Protein AF-A0A9P9D778-F1 (afdb_monomer)

Mean predicted aligned error: 12.85 Å

Nearest PDB structures (foldseek):
  6g6q-assembly4_G  TM=5.870E-01  e=9.190E-01  synthetic construct
  1wo9-assembly1_A  TM=5.222E-01  e=4.653E+00  unclassified
  5ixi-assembly1_A  TM=6.136E-01  e=8.158E+00  Homo sapiens
  4uhv-assembly2_A  TM=3.260E-01  e=3.406E+00  Pseudomonas aeruginosa PAO1
  6h3n-assembly1_B  TM=3.014E-01  e=3.406E+00  Pseudomonas aeruginosa PAO1

Solvent-accessible surface area (backbone atoms only — not comparable to full-atom values): 5806 Å² total; per-residue (Å²): 136,85,84,84,82,84,82,80,86,72,87,66,83,83,82,64,101,59,99,69,85,66,72,83,73,75,72,65,70,45,59,49,67,41,93,88,42,40,27,37,25,44,54,89,36,84,70,43,81,40,57,80,80,63,28,55,76,44,74,50,75,56,75,53,31,40,39,32,35,21,83,83,74,50,73,49,78,46,74,63,79,73,74,88,73,77,118

Secondary structure (DSSP, 8-state):
----------------SS-----------SEEE-TTS-EEEETTEEEEE--GGGSEEEEEEETTEEEEEETTS-EEEEE---GGG--

Structure (mmCIF, N/CA/C/O backbone):
data_AF-A0A9P9D778-F1
#
_entry.id   AF-A0A9P9D778-F1
#
loop_
_atom_site.group_PDB
_atom_site.id
_atom_site.type_symbol
_atom_site.label_atom_id
_atom_site.label_alt_id
_atom_site.label_comp_id
_atom_site.label_asym_id
_atom_site.label_entity_id
_atom_site.label_seq_id
_atom_site.pdbx_PDB_ins_code
_atom_site.Cartn_x
_atom_site.Cartn_y
_atom_site.Cartn_z
_atom_site.occupancy
_atom_site.B_iso_or_equiv
_atom_site.auth_seq_id
_atom_site.auth_comp_id
_atom_site.auth_asym_id
_atom_site.auth_atom_id
_atom_site.pdbx_PDB_model_num
ATOM 1 N N . LEU A 1 1 ? 7.408 -15.163 -21.500 1.00 34.25 1 LEU A N 1
ATOM 2 C CA . LEU A 1 1 ? 7.509 -15.259 -20.026 1.00 34.25 1 LEU A CA 1
ATOM 3 C C . LEU A 1 1 ? 6.087 -15.332 -19.481 1.00 34.25 1 LEU A C 1
ATOM 5 O O . LEU A 1 1 ? 5.422 -14.309 -19.422 1.00 34.25 1 LEU A O 1
ATOM 9 N N . LEU A 1 2 ? 5.585 -16.546 -19.239 1.00 38.34 2 LEU A N 1
ATOM 10 C CA . LEU A 1 2 ? 4.268 -16.783 -18.640 1.00 38.34 2 LEU A CA 1
ATOM 11 C C . LEU A 1 2 ? 4.428 -16.704 -17.118 1.00 38.34 2 LEU A C 1
ATOM 13 O O . LEU A 1 2 ? 5.178 -17.494 -16.551 1.00 38.34 2 LEU A O 1
ATOM 17 N N . THR A 1 3 ? 3.784 -15.735 -16.471 1.00 44.81 3 THR A N 1
ATOM 18 C CA . THR A 1 3 ? 3.715 -15.690 -15.005 1.00 44.81 3 THR A CA 1
ATOM 19 C C . THR A 1 3 ? 2.617 -16.641 -14.557 1.00 44.81 3 THR A C 1
ATOM 21 O O . THR A 1 3 ? 1.442 -16.395 -14.819 1.00 44.81 3 THR A O 1
ATOM 24 N N . ASP A 1 4 ? 3.013 -17.718 -13.888 1.00 51.41 4 ASP A N 1
ATOM 25 C CA . ASP A 1 4 ? 2.099 -18.674 -13.276 1.00 51.41 4 ASP A CA 1
ATOM 26 C C . ASP A 1 4 ? 1.499 -18.037 -12.009 1.00 51.41 4 ASP A C 1
ATOM 28 O O . ASP A 1 4 ? 2.212 -17.707 -11.058 1.00 51.41 4 ASP A O 1
ATOM 32 N N . ALA A 1 5 ? 0.192 -17.768 -12.015 1.00 57.47 5 ALA A N 1
ATOM 33 C CA . ALA A 1 5 ? -0.508 -17.163 -10.885 1.00 57.47 5 ALA A CA 1
ATOM 34 C C . ALA A 1 5 ? -1.147 -18.261 -10.023 1.00 57.47 5 ALA A C 1
ATOM 36 O O . ALA A 1 5 ? -2.213 -18.780 -10.346 1.00 57.47 5 ALA A O 1
ATOM 37 N N . GLY A 1 6 ? -0.508 -18.607 -8.904 1.00 50.19 6 GLY A N 1
ATOM 38 C CA . GLY A 1 6 ? -1.082 -19.508 -7.903 1.00 50.19 6 GLY A CA 1
ATOM 39 C C . GLY A 1 6 ? -2.138 -18.806 -7.042 1.00 50.19 6 GLY A C 1
ATOM 40 O O . GLY A 1 6 ? -1.870 -17.769 -6.435 1.00 50.19 6 GLY A O 1
ATOM 41 N N . ALA A 1 7 ? -3.339 -19.379 -6.955 1.00 51.62 7 ALA A N 1
ATOM 42 C CA . ALA A 1 7 ? -4.398 -18.914 -6.064 1.00 51.62 7 ALA A CA 1
ATOM 43 C C . ALA A 1 7 ? -4.3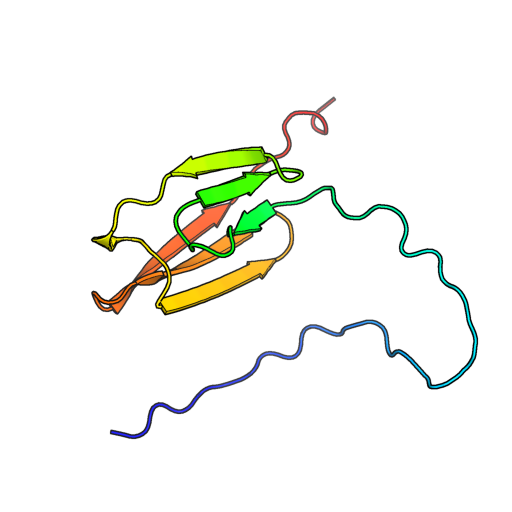57 -19.684 -4.734 1.00 51.62 7 ALA A C 1
ATOM 45 O O . ALA A 1 7 ? -4.466 -20.907 -4.715 1.00 51.62 7 ALA A O 1
ATOM 46 N N . ILE A 1 8 ? -4.248 -18.976 -3.605 1.00 56.31 8 ILE A N 1
ATOM 47 C CA . ILE A 1 8 ? -4.467 -19.576 -2.282 1.00 56.31 8 ILE A CA 1
ATOM 48 C C . ILE A 1 8 ? -5.938 -19.406 -1.894 1.00 56.31 8 ILE A C 1
ATOM 50 O O . ILE A 1 8 ? -6.413 -18.283 -1.698 1.00 56.31 8 ILE A O 1
ATOM 54 N N . SER A 1 9 ? -6.666 -20.521 -1.811 1.00 40.66 9 SER A N 1
ATOM 55 C CA . SER A 1 9 ? -8.069 -20.532 -1.394 1.00 40.66 9 SER A CA 1
ATOM 56 C C . SER A 1 9 ? -8.156 -20.273 0.108 1.00 40.66 9 SER A C 1
ATOM 58 O O . SER A 1 9 ? -7.925 -21.155 0.934 1.00 40.66 9 SER A O 1
ATOM 60 N N . THR A 1 10 ? -8.460 -19.034 0.482 1.00 46.88 10 THR A N 1
ATOM 61 C CA . THR A 1 10 ? -8.960 -18.742 1.824 1.00 46.88 10 THR A CA 1
ATOM 62 C C . THR A 1 10 ? -10.427 -19.128 1.820 1.00 46.88 10 THR A C 1
ATOM 64 O O . THR A 1 10 ? -11.186 -18.560 1.039 1.00 46.88 10 THR A O 1
ATOM 67 N N . LYS A 1 11 ? -10.814 -20.116 2.633 1.00 44.94 11 LYS A N 1
ATOM 68 C CA . LYS A 1 11 ? -12.196 -20.598 2.727 1.00 44.94 11 LYS A CA 1
ATOM 69 C C . LYS A 1 11 ? -13.143 -19.414 2.964 1.00 44.94 11 LYS A C 1
ATOM 71 O O . LYS A 1 11 ? -13.241 -18.921 4.083 1.00 44.94 11 LYS A O 1
ATOM 76 N N . SER A 1 12 ? -13.817 -18.957 1.915 1.00 56.66 12 SER A N 1
ATOM 77 C CA . SER A 1 12 ? -14.993 -18.104 2.055 1.00 56.66 12 SER A CA 1
ATOM 78 C C . SER A 1 12 ? -16.139 -18.978 2.565 1.00 56.66 12 SER A C 1
ATOM 80 O O . SER A 1 12 ? -16.227 -20.142 2.158 1.00 56.66 12 SER A O 1
ATOM 82 N N . PRO A 1 13 ? -17.017 -18.472 3.446 1.00 47.94 13 PRO A N 1
ATOM 83 C CA . PRO A 1 13 ? -18.223 -19.202 3.797 1.00 47.94 13 PRO A CA 1
ATOM 84 C C . PRO A 1 13 ? -19.021 -19.429 2.509 1.00 47.94 13 PRO A C 1
ATOM 86 O O . PRO A 1 13 ? -19.247 -18.506 1.726 1.00 47.94 13 PRO A O 1
ATOM 89 N N . VAL A 1 14 ? -19.359 -20.689 2.255 1.00 42.84 14 VAL A N 1
ATOM 90 C CA . VAL A 1 14 ? -20.070 -21.130 1.056 1.00 42.84 14 VAL A CA 1
ATOM 91 C C . VAL A 1 14 ? -21.424 -20.423 1.006 1.00 42.84 14 VAL A C 1
ATOM 93 O O . VAL A 1 14 ? -22.288 -20.683 1.840 1.00 42.84 14 VAL A O 1
ATOM 96 N N . LEU A 1 15 ? -21.626 -19.543 0.024 1.00 45.94 15 LEU A N 1
ATOM 97 C CA . LEU A 1 15 ? -22.958 -19.047 -0.310 1.00 45.94 15 LEU A CA 1
ATOM 98 C C . LEU A 1 15 ? -23.651 -20.122 -1.151 1.00 45.94 15 LEU A C 1
ATOM 100 O O . LEU A 1 15 ? -23.398 -20.258 -2.346 1.00 45.94 15 LEU A O 1
ATOM 104 N N . SER A 1 16 ? -24.488 -20.927 -0.498 1.00 45.31 16 SER A N 1
ATOM 105 C CA . SER A 1 16 ? -25.450 -21.791 -1.186 1.00 45.31 16 SER A CA 1
ATOM 106 C C . SER A 1 16 ? -26.529 -20.923 -1.852 1.00 45.31 16 SER A C 1
ATOM 108 O O . SER A 1 16 ? -26.877 -19.880 -1.292 1.00 45.31 16 SER A O 1
ATOM 110 N N . PRO A 1 17 ? -27.097 -21.326 -3.006 1.00 51.72 17 PRO A N 1
ATOM 111 C CA . PRO A 1 17 ? -28.211 -20.623 -3.634 1.00 51.72 17 PRO A CA 1
ATOM 112 C C . PRO A 1 17 ? -29.492 -20.955 -2.860 1.00 51.72 17 PRO A C 1
ATOM 114 O O . PRO A 1 17 ? -30.299 -21.788 -3.255 1.00 51.72 17 PRO A O 1
ATOM 117 N N . GLY A 1 18 ? -29.631 -20.362 -1.682 1.00 39.06 18 GLY A N 1
ATOM 118 C CA . GLY A 1 18 ? -30.744 -20.581 -0.777 1.00 39.06 18 GLY A CA 1
ATOM 119 C C . GLY A 1 18 ? -30.921 -19.338 0.070 1.00 39.06 18 GLY A C 1
ATOM 120 O O . GLY A 1 18 ? -29.962 -18.832 0.641 1.00 39.06 18 GLY A O 1
ATOM 121 N N . ASN A 1 19 ? -32.148 -18.837 0.078 1.00 47.91 19 ASN A N 1
ATOM 122 C CA . ASN A 1 19 ? -32.601 -17.531 0.541 1.00 47.91 19 ASN A CA 1
ATOM 123 C C . ASN A 1 19 ? -32.390 -17.287 2.056 1.00 47.91 19 ASN A C 1
ATOM 125 O O . ASN A 1 19 ? -33.349 -17.112 2.802 1.00 47.91 19 ASN A O 1
ATOM 129 N N . ILE A 1 20 ? -31.143 -17.290 2.534 1.00 38.31 20 ILE A N 1
ATOM 130 C CA . ILE A 1 20 ? -30.791 -16.946 3.911 1.00 38.31 20 ILE A CA 1
ATOM 131 C C . ILE A 1 20 ? -30.156 -15.564 3.884 1.00 38.31 20 ILE A C 1
ATOM 133 O O . ILE A 1 20 ? -28.976 -15.386 3.585 1.00 38.31 20 ILE A O 1
ATOM 137 N N . THR A 1 21 ? -30.978 -14.576 4.222 1.00 44.59 21 THR A N 1
ATOM 138 C CA . THR A 1 21 ? -30.551 -13.283 4.745 1.00 44.59 21 THR A CA 1
ATOM 139 C C . THR A 1 21 ? -29.683 -13.512 5.982 1.00 44.59 21 THR A C 1
ATOM 141 O O . THR A 1 21 ? -30.169 -13.462 7.109 1.00 44.59 21 THR A O 1
ATOM 144 N N . ILE A 1 22 ? -28.387 -13.759 5.793 1.00 44.22 22 ILE A N 1
ATOM 145 C CA . ILE A 1 22 ? -27.415 -13.295 6.774 1.00 44.22 22 ILE A CA 1
ATOM 146 C C . ILE A 1 22 ? -27.365 -11.781 6.578 1.00 44.22 22 ILE A C 1
ATOM 148 O O . ILE A 1 22 ? -26.966 -11.336 5.497 1.00 44.22 22 ILE A O 1
ATOM 152 N N . PRO A 1 23 ? -27.823 -10.960 7.540 1.00 38.66 23 PRO A N 1
ATOM 153 C CA . PRO A 1 23 ? -27.492 -9.549 7.484 1.00 38.66 23 PRO A CA 1
ATOM 154 C C . PRO A 1 23 ? -25.977 -9.504 7.320 1.00 38.66 23 PRO A C 1
ATOM 156 O O . PRO A 1 23 ? -25.256 -10.113 8.109 1.00 38.66 23 PRO A O 1
ATOM 159 N N . PHE A 1 24 ? -25.489 -8.875 6.253 1.00 44.69 24 PHE A N 1
ATOM 160 C CA . PHE A 1 24 ? -24.085 -8.515 6.165 1.00 44.69 24 PHE A CA 1
ATOM 161 C C . PHE A 1 24 ? -23.857 -7.581 7.351 1.00 44.69 24 PHE A C 1
ATOM 163 O O . PHE A 1 24 ? -24.156 -6.391 7.283 1.00 44.69 24 PHE A O 1
ATOM 170 N N . THR A 1 25 ? -23.487 -8.148 8.497 1.00 38.56 25 THR A N 1
ATOM 171 C CA . THR A 1 25 ? -23.326 -7.431 9.751 1.00 38.56 25 THR A CA 1
ATOM 172 C C . THR A 1 25 ? -22.143 -6.502 9.559 1.00 38.56 25 THR A C 1
ATOM 174 O O . THR A 1 25 ? -21.009 -6.919 9.749 1.00 38.56 25 THR A O 1
ATOM 177 N N . ASN A 1 26 ? -22.401 -5.279 9.095 1.00 45.16 26 ASN A N 1
ATOM 178 C CA . ASN A 1 26 ? -21.587 -4.079 9.275 1.00 45.16 26 ASN A CA 1
ATOM 179 C C . ASN A 1 26 ? -20.052 -4.261 9.289 1.00 45.16 26 ASN A C 1
ATOM 181 O O . ASN A 1 26 ? -19.359 -3.599 10.054 1.00 45.16 26 ASN A O 1
ATOM 185 N N . ALA A 1 27 ? -19.470 -5.073 8.404 1.00 45.28 27 ALA A N 1
ATOM 186 C CA . ALA A 1 27 ? -18.015 -5.245 8.331 1.00 45.28 27 ALA A CA 1
ATOM 187 C C . ALA A 1 27 ? -17.346 -4.187 7.433 1.00 45.28 27 ALA A C 1
ATOM 189 O O . ALA A 1 27 ? -16.366 -4.444 6.744 1.00 45.28 27 ALA A O 1
ATOM 190 N N . LEU A 1 28 ? -17.854 -2.952 7.473 1.00 51.25 28 LEU A N 1
ATOM 191 C CA . LEU A 1 28 ? -17.120 -1.764 7.024 1.00 51.25 28 LEU A CA 1
ATOM 192 C C . LEU A 1 28 ? -16.055 -1.338 8.051 1.00 51.25 28 LEU A C 1
ATOM 194 O O . LEU A 1 28 ? -15.500 -0.247 7.940 1.00 51.25 28 LEU A O 1
ATOM 198 N N . SER A 1 29 ? -15.782 -2.194 9.040 1.00 63.84 29 SER A N 1
ATOM 199 C CA . SER A 1 29 ? -14.708 -2.060 10.011 1.00 63.84 29 SER A CA 1
ATOM 200 C C . SER A 1 29 ? -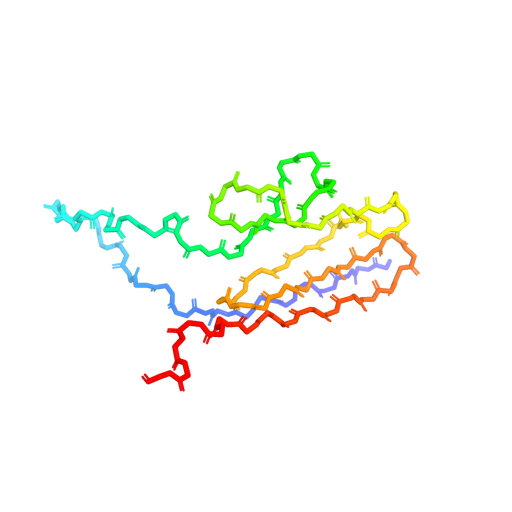13.492 -2.862 9.556 1.00 63.84 29 SER A C 1
ATOM 202 O O . SER A 1 29 ? -13.436 -4.074 9.740 1.00 63.84 29 SER A O 1
ATOM 204 N N . GLY A 1 30 ? -12.542 -2.212 8.885 1.00 78.69 30 GLY A N 1
ATOM 205 C CA . GLY A 1 30 ? -11.332 -2.897 8.440 1.00 78.69 30 GLY A CA 1
ATOM 206 C C . GLY A 1 30 ? -10.399 -2.045 7.593 1.00 78.69 30 GLY A C 1
ATOM 207 O O . GLY A 1 30 ? -10.721 -0.911 7.218 1.00 78.69 30 GLY A O 1
ATOM 208 N N . VAL A 1 31 ? -9.233 -2.624 7.303 1.00 89.69 31 VAL A N 1
ATOM 209 C CA . VAL A 1 31 ? -8.259 -2.070 6.363 1.00 89.69 31 VAL A CA 1
ATOM 210 C C . VAL A 1 31 ? -8.744 -2.291 4.929 1.00 89.69 31 VAL A C 1
ATOM 212 O O . VAL A 1 31 ? -9.335 -3.320 4.615 1.00 89.69 31 VAL A O 1
ATOM 215 N N . GLY A 1 32 ? -8.476 -1.340 4.041 1.00 92.94 32 GLY A N 1
ATOM 216 C CA . GLY A 1 32 ? -8.760 -1.451 2.613 1.00 92.94 32 GLY A CA 1
ATOM 217 C C . GLY A 1 32 ? -7.785 -0.647 1.763 1.00 92.94 32 GLY A C 1
ATOM 218 O O . GLY A 1 32 ? -6.870 -0.008 2.278 1.00 92.94 32 GLY A O 1
ATOM 219 N N . ILE A 1 33 ? -7.997 -0.663 0.451 1.00 94.69 33 ILE A N 1
ATOM 220 C CA . ILE A 1 33 ? -7.293 0.189 -0.514 1.00 94.69 33 ILE A CA 1
ATOM 221 C C . ILE A 1 33 ? -8.365 0.971 -1.275 1.00 94.69 33 ILE A C 1
ATOM 223 O O . ILE A 1 33 ? -9.405 0.406 -1.614 1.00 94.69 33 ILE A O 1
ATOM 227 N N . SER A 1 34 ? -8.152 2.267 -1.496 1.00 94.88 34 SER A N 1
ATOM 228 C CA . SER A 1 34 ? -9.072 3.093 -2.282 1.00 94.88 34 SER A CA 1
ATOM 229 C C . SER A 1 34 ? -9.123 2.653 -3.747 1.00 94.88 34 SER A C 1
ATOM 231 O O . SER A 1 34 ? -8.174 2.074 -4.273 1.00 94.88 34 SER A O 1
ATOM 233 N N . GLU A 1 35 ? -10.221 2.970 -4.430 1.00 93.06 35 GLU A N 1
ATOM 234 C CA . GLU A 1 35 ? -10.416 2.636 -5.848 1.00 93.06 35 GLU A CA 1
ATOM 235 C C . GLU A 1 35 ? -9.354 3.277 -6.759 1.00 93.06 35 GLU A C 1
ATOM 237 O O . GLU A 1 35 ? -8.817 2.623 -7.651 1.00 93.06 35 GLU A O 1
ATOM 242 N N . ASP A 1 36 ? -8.957 4.520 -6.462 1.00 95.69 36 ASP A N 1
ATOM 243 C CA . ASP A 1 36 ? -7.854 5.220 -7.138 1.00 95.69 36 ASP A CA 1
ATOM 244 C C . ASP A 1 36 ? -6.459 4.664 -6.783 1.00 95.69 36 ASP A C 1
ATOM 246 O O . ASP A 1 36 ? -5.444 5.148 -7.290 1.00 95.69 36 ASP A O 1
ATOM 250 N N . LYS A 1 37 ? -6.395 3.656 -5.900 1.00 95.62 37 LYS A N 1
ATOM 251 C CA . LYS A 1 37 ? -5.181 2.997 -5.397 1.00 95.62 37 LYS A CA 1
ATOM 252 C C . LYS A 1 37 ? -4.195 3.926 -4.690 1.00 95.62 37 LYS A C 1
ATOM 254 O O . LYS A 1 37 ? -3.048 3.544 -4.459 1.00 95.62 37 LYS A O 1
ATOM 259 N N . CYS A 1 38 ? -4.607 5.145 -4.360 1.00 97.50 38 CYS A N 1
ATOM 260 C CA . CYS A 1 38 ? -3.736 6.146 -3.765 1.00 97.50 38 CYS A CA 1
ATOM 261 C C . CYS A 1 38 ? -3.752 6.124 -2.235 1.00 97.50 38 CYS A C 1
ATOM 263 O O . CYS A 1 38 ? -2.909 6.769 -1.619 1.00 97.50 38 CYS A O 1
ATOM 265 N N . TRP A 1 39 ? -4.678 5.391 -1.615 1.00 97.12 39 TRP A N 1
ATOM 266 C CA . TRP A 1 39 ? -4.833 5.354 -0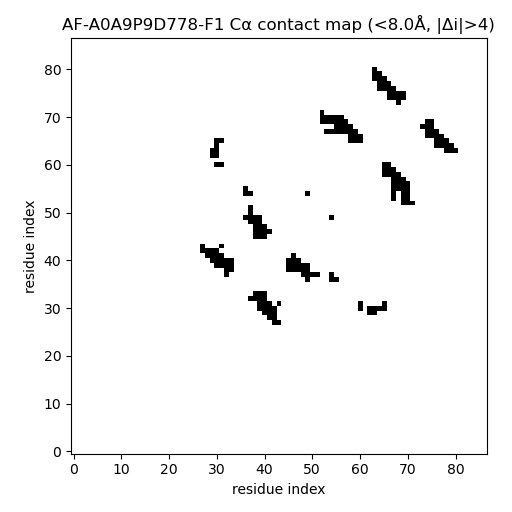.167 1.00 97.12 39 TRP A CA 1
ATOM 267 C C . TRP A 1 39 ? -4.966 3.933 0.366 1.00 97.12 39 TRP A C 1
ATOM 269 O O . TRP A 1 39 ? -5.745 3.131 -0.148 1.00 97.12 39 TRP A O 1
ATOM 279 N N . ILE A 1 40 ? -4.279 3.664 1.474 1.00 95.19 40 ILE A N 1
ATOM 280 C CA . ILE A 1 40 ? -4.738 2.664 2.436 1.00 95.19 40 ILE A CA 1
ATOM 281 C C . ILE A 1 40 ? -5.855 3.293 3.257 1.00 95.19 40 ILE A C 1
ATOM 283 O O . ILE A 1 40 ? -5.737 4.425 3.735 1.00 95.19 40 ILE A O 1
ATOM 287 N N . MET A 1 41 ? -6.937 2.548 3.406 1.00 93.88 41 MET A N 1
ATOM 288 C CA . MET A 1 41 ? -8.166 2.978 4.048 1.00 93.88 41 MET A CA 1
ATOM 289 C C . MET A 1 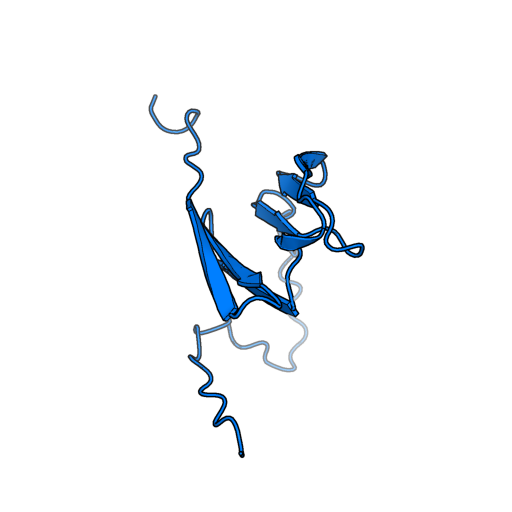41 ? -8.342 2.249 5.381 1.00 93.88 41 MET A C 1
ATOM 291 O O . MET A 1 41 ? -8.013 1.072 5.483 1.00 93.88 41 MET A O 1
ATOM 295 N N . TRP A 1 42 ? -8.912 2.927 6.374 1.00 90.00 42 TRP A N 1
ATOM 296 C CA . TRP A 1 42 ? -9.409 2.342 7.620 1.00 90.00 42 TRP A CA 1
ATOM 297 C C . TRP A 1 42 ? -10.837 2.817 7.840 1.00 90.00 42 TRP A C 1
ATOM 299 O O . TRP A 1 42 ? -11.076 4.022 7.888 1.00 90.00 42 TRP A O 1
ATOM 309 N N . GLN A 1 43 ? -11.799 1.899 7.939 1.00 86.56 43 GLN A N 1
ATOM 310 C CA . GLN A 1 43 ? -13.210 2.250 8.167 1.00 86.56 43 GLN A CA 1
ATOM 311 C C . GLN A 1 43 ? -13.739 3.316 7.182 1.00 86.56 43 GLN A C 1
ATOM 313 O O . GLN A 1 43 ? -14.367 4.299 7.573 1.00 86.56 43 GLN A O 1
ATOM 318 N N . LYS A 1 44 ? -13.426 3.160 5.885 1.00 84.00 44 LYS A N 1
ATOM 319 C CA . LYS A 1 44 ? -13.714 4.125 4.797 1.00 84.00 44 LYS A CA 1
ATOM 320 C C . LYS A 1 44 ? -13.030 5.497 4.902 1.00 84.00 44 LYS A C 1
ATOM 322 O O . LYS A 1 44 ? -13.287 6.362 4.067 1.00 84.00 44 LYS A O 1
ATOM 327 N N . LYS A 1 45 ? -12.137 5.713 5.865 1.00 89.75 45 LYS A N 1
ATOM 328 C CA . LYS A 1 45 ? -11.317 6.925 5.970 1.00 89.75 45 LYS A CA 1
ATOM 329 C C . LYS A 1 45 ? -9.930 6.680 5.395 1.00 89.75 45 LYS A C 1
ATOM 331 O O . LYS A 1 45 ? -9.407 5.572 5.453 1.00 89.75 45 LYS A O 1
ATOM 336 N N . ARG A 1 46 ? -9.337 7.734 4.842 1.00 94.56 46 ARG A N 1
ATOM 337 C CA . ARG A 1 46 ? -7.965 7.740 4.325 1.00 94.56 46 ARG A CA 1
ATOM 338 C C . ARG A 1 46 ? -6.987 7.652 5.496 1.00 94.56 46 ARG A C 1
ATOM 340 O O . ARG A 1 46 ? -6.992 8.543 6.339 1.00 94.56 46 ARG A O 1
ATOM 347 N N . LEU A 1 47 ? -6.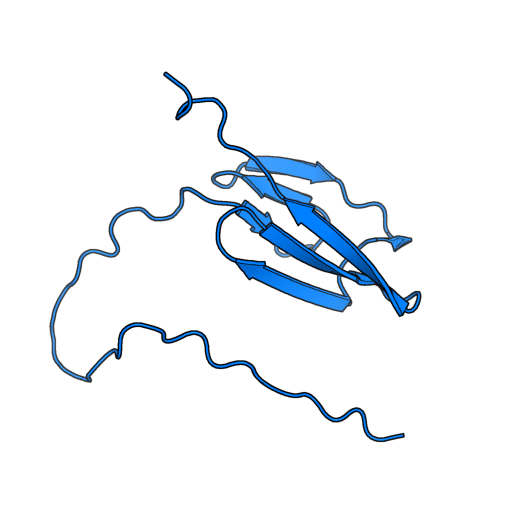189 6.587 5.550 1.00 93.12 47 LEU A N 1
ATOM 348 C CA . LEU A 1 47 ? -5.207 6.360 6.613 1.00 93.12 47 LEU A CA 1
ATOM 349 C C . LEU A 1 47 ? -3.789 6.707 6.152 1.00 93.12 47 LEU A C 1
ATOM 351 O O . LEU A 1 47 ? -3.099 7.475 6.812 1.00 93.12 47 LEU A O 1
ATOM 355 N N . LEU A 1 48 ? -3.358 6.152 5.016 1.00 94.62 48 LEU A N 1
ATOM 356 C CA . LEU A 1 48 ? -1.999 6.328 4.500 1.00 94.62 48 LEU A CA 1
ATOM 357 C C . LEU A 1 48 ? -2.033 6.610 3.002 1.00 94.62 48 LEU A C 1
ATOM 359 O O . LEU A 1 48 ? -2.587 5.823 2.237 1.00 94.62 48 LEU A O 1
ATOM 363 N N . TRP A 1 49 ? -1.420 7.716 2.589 1.00 97.19 49 TRP A N 1
ATOM 364 C CA . TRP A 1 49 ? -1.216 8.030 1.177 1.00 97.19 49 TRP A CA 1
ATOM 365 C C . TRP A 1 49 ? -0.102 7.165 0.587 1.00 97.19 49 TRP A C 1
ATOM 367 O O . TRP A 1 49 ? 0.950 6.991 1.202 1.00 97.19 49 TRP A O 1
ATOM 377 N N . LEU A 1 50 ? -0.312 6.679 -0.633 1.00 96.25 50 LEU A N 1
ATOM 378 C CA . LEU A 1 50 ? 0.665 5.937 -1.416 1.00 96.25 50 LEU A CA 1
ATOM 379 C C . LEU A 1 50 ? 1.242 6.836 -2.520 1.00 96.25 50 LEU A C 1
ATOM 381 O O . LEU A 1 50 ? 0.561 7.125 -3.518 1.00 96.25 50 LEU A O 1
ATOM 385 N N . PRO A 1 51 ? 2.517 7.256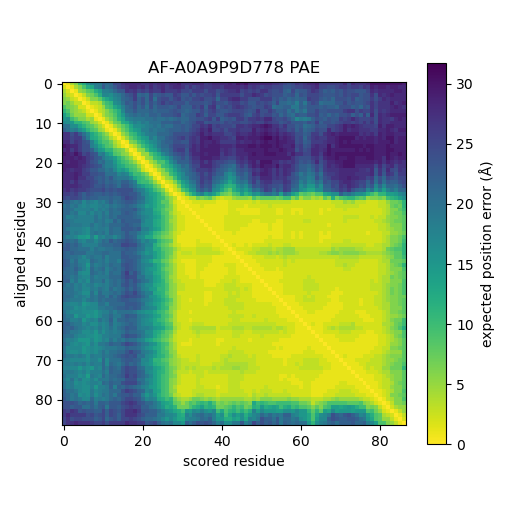 -2.395 1.00 96.06 51 PRO A N 1
ATOM 386 C CA . PRO A 1 51 ? 3.247 7.857 -3.502 1.00 96.06 51 PRO A CA 1
ATOM 387 C C . PRO A 1 51 ? 3.210 6.959 -4.744 1.00 96.06 51 PRO A C 1
ATOM 389 O O . PRO A 1 51 ? 3.184 5.733 -4.632 1.00 96.06 51 PRO A O 1
ATOM 392 N N . ALA A 1 52 ? 3.248 7.565 -5.935 1.00 95.94 52 ALA A N 1
ATOM 393 C CA . ALA A 1 52 ? 3.091 6.856 -7.210 1.00 95.94 52 ALA A CA 1
ATOM 394 C C . ALA A 1 52 ? 3.952 5.576 -7.370 1.00 95.94 52 ALA A C 1
ATOM 396 O O . ALA A 1 52 ? 3.395 4.573 -7.815 1.00 95.94 52 ALA A O 1
ATOM 397 N N . PRO A 1 53 ? 5.241 5.534 -6.958 1.00 95.50 53 PRO A N 1
ATOM 398 C CA . PRO A 1 53 ? 6.076 4.330 -7.076 1.00 95.50 53 PRO A CA 1
ATOM 399 C C . PRO A 1 53 ? 5.613 3.134 -6.230 1.00 95.50 53 PRO A C 1
ATOM 401 O O . PRO A 1 53 ? 6.052 2.011 -6.472 1.00 95.50 53 PRO A O 1
ATOM 404 N N . PHE A 1 54 ? 4.765 3.376 -5.227 1.00 95.44 54 PHE A N 1
ATOM 405 C CA . PHE A 1 54 ? 4.282 2.380 -4.268 1.00 95.44 54 PHE A CA 1
ATOM 406 C C . PHE A 1 54 ? 2.809 2.016 -4.477 1.00 95.44 54 PHE A C 1
ATOM 408 O O . PHE A 1 54 ? 2.233 1.282 -3.675 1.00 95.44 54 PHE A O 1
ATOM 415 N N . ARG A 1 55 ? 2.168 2.542 -5.528 1.00 94.94 55 ARG A N 1
ATOM 416 C CA . ARG A 1 55 ? 0.778 2.199 -5.839 1.00 94.94 55 ARG A CA 1
ATOM 417 C C . ARG A 1 55 ? 0.692 0.755 -6.358 1.00 94.94 55 ARG A C 1
ATOM 419 O O . ARG A 1 55 ? 1.541 0.344 -7.153 1.00 94.94 55 ARG A O 1
ATOM 426 N N . PRO A 1 56 ? -0.330 -0.016 -5.945 1.00 96.56 56 PRO A N 1
ATOM 427 C CA . PRO A 1 56 ? -0.444 -1.431 -6.277 1.00 96.56 56 PRO A CA 1
ATOM 428 C C . PRO A 1 56 ? -0.710 -1.686 -7.764 1.00 96.56 56 PRO A C 1
ATOM 430 O O . PRO A 1 56 ? -1.712 -1.235 -8.330 1.00 96.56 56 PRO A O 1
ATOM 433 N N . THR A 1 57 ? 0.127 -2.523 -8.374 1.00 96.88 57 THR A N 1
ATOM 434 C CA . THR A 1 57 ? -0.241 -3.276 -9.583 1.00 96.88 57 THR A CA 1
ATOM 435 C C . THR A 1 57 ? -1.058 -4.511 -9.208 1.00 96.88 57 THR A C 1
ATOM 437 O O . THR A 1 57 ? -2.024 -4.837 -9.893 1.00 96.88 57 THR A O 1
ATOM 440 N N . CYS A 1 58 ? -0.742 -5.123 -8.064 1.00 95.75 58 CYS A N 1
ATOM 441 C CA . CYS A 1 58 ? -1.535 -6.145 -7.391 1.00 95.75 58 CYS A CA 1
ATOM 442 C C . CYS A 1 58 ? -1.565 -5.891 -5.876 1.00 95.75 58 CYS A C 1
ATOM 444 O O . CYS A 1 58 ? -0.670 -5.251 -5.316 1.00 95.75 58 CYS A O 1
ATOM 446 N N . SER A 1 59 ? -2.606 -6.373 -5.200 1.00 95.44 59 SER A N 1
ATOM 447 C CA . SER A 1 59 ? -2.721 -6.244 -3.750 1.00 95.44 59 SER A CA 1
ATOM 448 C C . SER A 1 59 ? -3.579 -7.341 -3.133 1.00 95.44 59 SER A C 1
ATOM 450 O O . SER A 1 59 ? -4.409 -7.962 -3.797 1.00 95.44 59 SER A O 1
ATOM 452 N N . LYS A 1 60 ? -3.377 -7.570 -1.834 1.00 94.75 60 LYS A N 1
ATOM 453 C CA . LYS A 1 60 ? -4.239 -8.420 -1.012 1.00 94.75 60 LYS A CA 1
ATOM 454 C C . LYS A 1 60 ? -4.388 -7.811 0.373 1.00 94.75 60 LYS A C 1
ATOM 456 O O . LYS A 1 60 ? -3.405 -7.382 0.974 1.00 94.75 60 LYS A O 1
ATOM 461 N N . VAL A 1 61 ? -5.617 -7.810 0.876 1.00 91.94 61 VAL A N 1
ATOM 462 C CA . VAL A 1 61 ? -5.932 -7.445 2.257 1.00 91.94 61 VAL A CA 1
ATOM 463 C C . VAL A 1 61 ? -6.421 -8.693 2.979 1.00 91.94 61 VAL A C 1
ATOM 465 O O . VAL A 1 61 ? -7.226 -9.450 2.441 1.00 91.94 61 VAL A O 1
ATOM 468 N N . SER A 1 62 ? -5.903 -8.930 4.181 1.00 87.69 62 SER A N 1
ATOM 469 C CA . SER A 1 62 ? -6.311 -10.037 5.044 1.00 87.69 62 SER A CA 1
ATOM 470 C C . SER A 1 62 ? -6.298 -9.569 6.494 1.00 87.69 62 SER A C 1
ATOM 472 O O . SER A 1 62 ? -5.231 -9.390 7.083 1.00 87.69 62 SER A O 1
ATOM 474 N N . GLY A 1 63 ? -7.481 -9.351 7.070 1.00 87.06 63 GLY A N 1
ATOM 475 C CA . GLY A 1 63 ? -7.620 -8.767 8.405 1.00 87.06 63 GLY A CA 1
ATOM 476 C C . GLY A 1 63 ? -6.969 -7.382 8.483 1.00 87.06 63 GLY A C 1
ATOM 477 O O . GLY A 1 63 ? -7.327 -6.481 7.729 1.00 87.06 63 GLY A O 1
ATOM 478 N N . LEU A 1 64 ? -5.982 -7.234 9.372 1.00 88.75 64 LEU A N 1
ATOM 479 C CA . LEU A 1 64 ? -5.207 -6.001 9.565 1.00 88.75 64 LEU A CA 1
ATOM 480 C C . LEU A 1 64 ? -3.928 -5.941 8.714 1.00 88.75 64 LEU A C 1
ATOM 482 O O . LEU A 1 64 ? -3.077 -5.080 8.935 1.00 88.75 64 LEU A O 1
ATOM 486 N N . SER A 1 65 ? -3.747 -6.866 7.772 1.00 91.62 65 SER A N 1
ATOM 487 C CA . SER A 1 65 ? -2.562 -6.922 6.919 1.00 91.62 65 SER A CA 1
ATOM 488 C C . SER A 1 65 ? -2.872 -6.524 5.480 1.00 91.62 65 SER A C 1
ATOM 490 O O . SER A 1 65 ? -3.870 -6.957 4.905 1.00 91.62 65 SER A O 1
ATOM 492 N N . VAL A 1 66 ? -1.970 -5.740 4.890 1.00 94.88 66 VAL A N 1
ATOM 493 C CA . VAL A 1 66 ? -1.998 -5.320 3.485 1.00 94.88 66 VAL A CA 1
ATOM 494 C C . VAL A 1 66 ? -0.696 -5.720 2.822 1.00 94.88 66 VAL A C 1
ATOM 496 O O . VAL A 1 66 ? 0.385 -5.437 3.337 1.00 94.88 66 VAL A O 1
ATOM 499 N N . ILE A 1 67 ? -0.810 -6.342 1.656 1.00 97.25 67 ILE A N 1
ATOM 500 C CA . ILE A 1 67 ? 0.314 -6.681 0.791 1.00 97.25 67 ILE A CA 1
ATOM 501 C C . ILE A 1 67 ? 0.124 -5.938 -0.529 1.00 97.25 67 ILE A C 1
ATOM 503 O O . ILE A 1 67 ? -0.954 -5.998 -1.123 1.00 97.25 67 ILE A O 1
ATOM 507 N N . ILE A 1 68 ? 1.165 -5.241 -0.979 1.00 97.81 68 ILE A N 1
ATOM 508 C CA . ILE A 1 68 ? 1.201 -4.466 -2.225 1.00 97.81 68 ILE A CA 1
ATOM 509 C C . ILE A 1 68 ? 2.348 -4.981 -3.084 1.00 97.81 68 ILE A C 1
ATOM 511 O O . ILE A 1 68 ? 3.496 -4.955 -2.646 1.00 97.81 68 ILE A O 1
ATOM 515 N N . GLY A 1 69 ? 2.054 -5.372 -4.322 1.00 97.50 69 GLY A N 1
ATOM 516 C CA . GLY A 1 69 ? 3.057 -5.484 -5.377 1.00 97.50 69 GLY A CA 1
ATOM 517 C C . GLY A 1 69 ? 3.156 -4.168 -6.145 1.00 97.50 69 GLY A C 1
ATOM 518 O O . GLY A 1 69 ? 2.144 -3.634 -6.601 1.00 97.50 69 GLY A O 1
ATOM 519 N N . CYS A 1 70 ? 4.369 -3.632 -6.268 1.00 96.44 70 CYS A N 1
ATOM 520 C CA . CYS A 1 70 ? 4.649 -2.393 -6.992 1.00 96.44 70 CYS A CA 1
ATOM 521 C C . CYS A 1 70 ? 5.120 -2.690 -8.424 1.00 96.44 70 CYS A C 1
ATOM 523 O O . CYS A 1 70 ? 5.68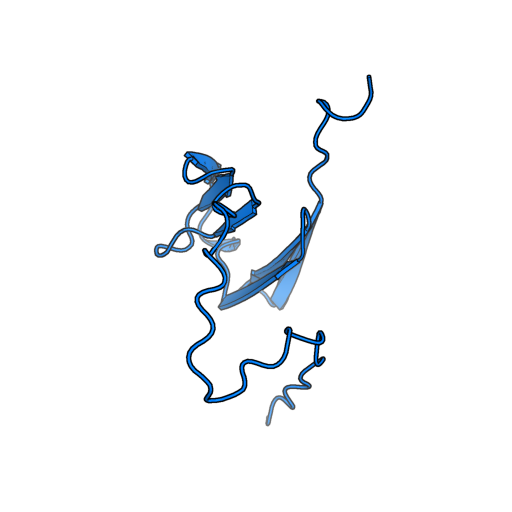3 -3.751 -8.698 1.00 96.44 70 CYS A O 1
ATOM 525 N N . SER A 1 71 ? 4.998 -1.715 -9.329 1.00 95.50 71 SER A N 1
ATOM 526 C CA . SER A 1 71 ? 5.518 -1.827 -10.705 1.00 95.50 71 SER A CA 1
ATOM 527 C C . SER A 1 71 ? 7.040 -2.010 -10.778 1.00 95.50 71 SER A C 1
ATOM 529 O O . SER A 1 71 ? 7.547 -2.543 -11.758 1.00 95.50 71 SER A O 1
ATOM 531 N N . SER A 1 72 ? 7.767 -1.621 -9.728 1.00 95.12 72 SER A N 1
ATOM 532 C CA . SER A 1 72 ? 9.212 -1.836 -9.589 1.00 95.12 72 SER A CA 1
ATOM 533 C C . SER A 1 72 ? 9.610 -3.286 -9.277 1.00 95.12 72 SER A C 1
ATOM 535 O O . SER A 1 72 ? 10.797 -3.570 -9.147 1.00 95.12 72 SER A O 1
ATOM 537 N N . GLY A 1 73 ? 8.645 -4.190 -9.080 1.00 94.44 73 GLY A N 1
ATOM 538 C CA . GLY A 1 73 ? 8.883 -5.559 -8.609 1.00 94.44 73 GLY A CA 1
ATOM 539 C C . GLY A 1 73 ? 9.051 -5.681 -7.089 1.00 94.44 73 GLY A C 1
ATOM 540 O O . GLY A 1 73 ? 9.179 -6.788 -6.574 1.00 94.44 73 GLY A O 1
ATOM 541 N N . ARG A 1 74 ? 9.024 -4.566 -6.345 1.00 95.44 74 ARG A N 1
ATOM 542 C CA . ARG A 1 74 ? 9.070 -4.576 -4.874 1.00 95.44 74 ARG A CA 1
ATOM 543 C C . ARG A 1 74 ? 7.718 -4.967 -4.279 1.00 95.44 74 ARG A C 1
ATOM 545 O O . ARG A 1 74 ? 6.671 -4.570 -4.794 1.00 95.44 74 ARG A O 1
ATOM 552 N N . VAL A 1 75 ? 7.759 -5.670 -3.149 1.00 96.62 75 VAL A N 1
ATOM 553 C CA . VAL A 1 75 ? 6.577 -6.017 -2.350 1.00 96.62 75 VAL A CA 1
ATOM 554 C C . VAL A 1 75 ? 6.629 -5.279 -1.017 1.00 96.62 75 VAL A C 1
ATOM 556 O O . VAL A 1 75 ? 7.649 -5.303 -0.333 1.00 96.62 75 VAL A O 1
ATOM 559 N N . ILE A 1 76 ? 5.528 -4.627 -0.650 1.00 96.44 76 ILE A N 1
ATOM 560 C CA . ILE A 1 76 ? 5.362 -3.941 0.634 1.00 96.44 76 ILE A CA 1
ATOM 561 C C . ILE A 1 76 ? 4.352 -4.727 1.461 1.00 96.44 76 ILE A C 1
ATOM 563 O O . ILE A 1 76 ? 3.262 -5.035 0.978 1.00 96.44 76 ILE A O 1
ATOM 567 N N . ILE A 1 77 ? 4.711 -5.031 2.706 1.00 96.31 77 ILE A N 1
ATOM 568 C CA . ILE A 1 77 ? 3.847 -5.714 3.670 1.00 96.31 77 ILE A CA 1
ATOM 569 C C . ILE A 1 77 ? 3.640 -4.774 4.853 1.00 96.31 77 ILE A C 1
ATOM 571 O O . ILE A 1 77 ? 4.600 -4.321 5.468 1.00 96.31 77 ILE A O 1
ATOM 575 N N . MET A 1 78 ? 2.381 -4.488 5.168 1.00 94.00 78 MET A N 1
ATOM 576 C CA . MET A 1 78 ? 1.982 -3.659 6.303 1.00 94.00 78 MET A CA 1
ATOM 577 C C . MET A 1 78 ? 1.048 -4.460 7.201 1.00 94.00 78 MET A C 1
ATOM 579 O O . MET A 1 78 ? 0.127 -5.114 6.712 1.00 94.00 78 MET A O 1
ATOM 583 N N . ARG A 1 79 ? 1.266 -4.399 8.516 1.00 91.31 79 ARG A N 1
ATOM 584 C CA . ARG A 1 79 ? 0.347 -4.933 9.522 1.00 91.31 79 ARG A CA 1
ATOM 585 C C . ARG A 1 79 ? -0.025 -3.810 10.474 1.00 91.31 79 ARG A C 1
ATOM 587 O O . ARG A 1 79 ? 0.849 -3.200 11.079 1.00 91.31 79 ARG A O 1
ATOM 594 N N . PHE A 1 80 ? -1.317 -3.563 10.589 1.00 85.88 80 PHE A N 1
ATOM 595 C CA . PHE A 1 80 ? -1.876 -2.633 11.553 1.00 85.88 80 PHE A CA 1
ATOM 596 C C . PHE A 1 80 ? -2.208 -3.388 12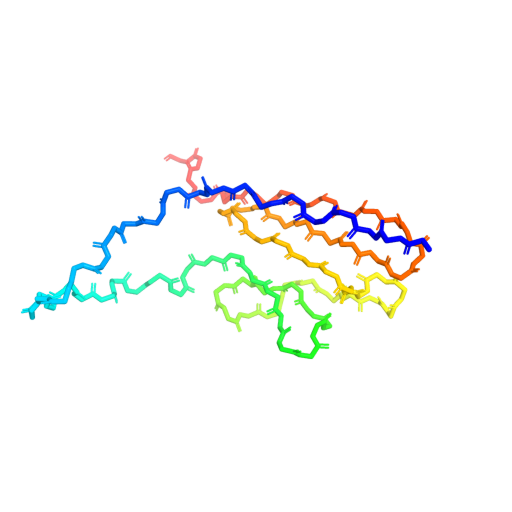.842 1.00 85.88 80 PHE A C 1
ATOM 598 O O . PHE A 1 80 ? -2.481 -4.591 12.821 1.00 85.88 80 PHE A O 1
ATOM 605 N N . VAL A 1 81 ? -2.153 -2.685 13.965 1.00 81.94 81 VAL A N 1
ATOM 606 C CA . VAL A 1 81 ? -2.610 -3.178 15.264 1.00 81.94 81 VAL A CA 1
ATOM 607 C C . VAL A 1 81 ? -3.748 -2.283 15.718 1.00 81.94 81 VAL A C 1
ATOM 609 O O . VAL A 1 81 ? -3.659 -1.062 15.588 1.00 81.94 81 VAL A O 1
ATOM 612 N N . ASP A 1 82 ? -4.828 -2.895 16.192 1.00 72.81 82 ASP A N 1
ATOM 613 C CA . ASP A 1 82 ? -5.904 -2.155 16.833 1.00 72.81 82 ASP A CA 1
ATOM 614 C C . ASP A 1 82 ? -5.556 -2.028 18.316 1.00 72.81 82 ASP A C 1
ATOM 616 O O . ASP A 1 82 ? -5.617 -3.002 19.065 1.00 72.81 82 ASP A O 1
ATOM 620 N N . LEU A 1 83 ? -5.079 -0.848 18.707 1.00 72.62 83 LEU A N 1
ATOM 621 C CA . LEU A 1 83 ? -4.611 -0.597 20.071 1.00 72.62 83 LEU A CA 1
ATOM 622 C C . LEU A 1 83 ? -5.766 -0.531 21.079 1.00 72.62 83 LEU A C 1
ATOM 624 O O . LEU A 1 83 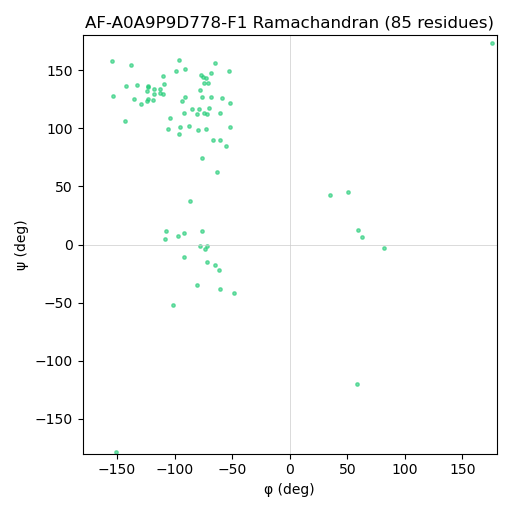? -5.518 -0.659 22.269 1.00 72.62 83 LEU A O 1
ATOM 628 N N . TRP A 1 84 ? -7.013 -0.399 20.616 1.00 63.53 84 TRP A N 1
ATOM 629 C CA . TRP A 1 84 ? -8.208 -0.347 21.465 1.00 63.53 84 TRP A CA 1
ATOM 630 C C . TRP A 1 84 ? -8.665 -1.723 21.983 1.00 63.53 84 TRP A C 1
ATOM 632 O O . TRP A 1 84 ? -9.662 -1.807 22.689 1.00 63.53 84 TRP A O 1
ATOM 642 N N . LEU A 1 85 ? -7.971 -2.806 21.612 1.00 59.47 85 LEU A N 1
ATOM 643 C CA . LEU A 1 85 ? -8.230 -4.177 22.080 1.00 59.47 85 LEU A CA 1
ATOM 644 C C . LEU A 1 85 ? -7.160 -4.685 23.066 1.00 59.47 85 LEU A C 1
ATOM 646 O O . LEU A 1 85 ? -7.084 -5.886 23.316 1.00 59.47 85 LEU A O 1
ATOM 650 N N . LEU A 1 86 ? -6.293 -3.797 23.564 1.00 59.31 86 LEU A N 1
ATOM 651 C CA . LEU A 1 86 ? -5.248 -4.120 24.545 1.00 59.31 86 LEU A CA 1
ATOM 652 C C . LEU A 1 86 ? -5.655 -3.809 26.000 1.00 59.31 86 LEU A C 1
ATOM 654 O O . LEU A 1 86 ? -4.808 -3.951 26.882 1.00 59.31 86 LEU A O 1
ATOM 658 N N . ASP A 1 87 ? -6.917 -3.435 26.232 1.00 52.72 87 ASP A N 1
ATOM 659 C CA . ASP A 1 87 ? -7.499 -3.158 27.554 1.00 52.72 87 ASP A CA 1
ATOM 660 C C . ASP A 1 87 ? -8.329 -4.342 28.083 1.00 52.72 87 ASP A C 1
ATOM 662 O O . ASP A 1 87 ? -9.152 -4.892 27.309 1.00 52.72 87 ASP A O 1
#

Radius of gyration: 16.12 Å; Cα contacts (8 Å, |Δi|>4): 105; chains: 1; bounding box: 42×30×48 Å

Foldseek 3Di:
DDDDDDDDDDDDPDDDPDPDPPPPPPVLAAWDADPVQQATDGSNHGDDGDDQQQRAPDWDDDGQWIWGQGPVRDIDIDGDDDPVPVD

pLDDT: mean 75.7, std 22.59, range [34.25, 97.81]

Organism: NCBI:txid307937

Sequence (87 aa):
LLTDAGAISTKSPVLSPGNITIPFTNALSGVGISEDKCWIMWQKKRLLWLPAPFRPTCSKVSGLSVIIGCSSGRVIIMRFVDLWLLD